Protein AF-A0A7C1FJ68-F1 (afdb_monomer_lite)

pLDDT: mean 93.21, std 5.94, range [65.44, 98.56]

Secondary structure (DSSP, 8-state):
-BS--TT---HHHHHHHHHHHHHHSS---HHHHHHHHHHHHHHHHHHHHTS--HHHHHHHHHT--SEEETTEEE-B-TTSPBPSPPEEEEEEETTEEEEEEEEPP-

Radius of gyration: 15.31 Å; chains: 1; bounding box: 37×24×38 Å

Sequence (106 aa):
TNHYAADDPRPEVQNWVARYKAKYGSVPDALATLGYDAANLLLNAIKTANSEDPVKVKDALAATKDFATVSGTISFDENHNPVNKDIVVLQVKEGKFVHVATLKPE

Structure (mmCIF, N/CA/C/O backbone):
data_AF-A0A7C1FJ68-F1
#
_entry.id   AF-A0A7C1FJ68-F1
#
loop_
_atom_site.group_PDB
_atom_site.id
_atom_site.type_symbol
_atom_site.label_atom_id
_atom_site.label_alt_id
_atom_site.label_comp_id
_atom_site.label_asym_id
_atom_site.label_entity_id
_atom_site.label_seq_id
_atom_site.pdbx_PDB_ins_code
_atom_site.Cartn_x
_atom_site.Cartn_y
_atom_site.Cartn_z
_atom_site.occupancy
_atom_site.B_iso_or_equiv
_atom_site.auth_seq_id
_atom_site.auth_comp_id
_atom_site.auth_asym_id
_atom_site.auth_atom_id
_atom_site.pdbx_PDB_model_num
ATOM 1 N N . THR A 1 1 ? -8.971 12.328 7.258 1.00 65.44 1 THR A N 1
ATOM 2 C CA . THR A 1 1 ? -9.366 11.143 6.467 1.00 65.44 1 THR A CA 1
ATOM 3 C C . THR A 1 1 ? -8.352 10.045 6.716 1.00 65.44 1 THR A C 1
ATOM 5 O O . THR A 1 1 ? -7.280 10.348 7.225 1.00 65.44 1 THR A O 1
ATOM 8 N N . ASN A 1 2 ? -8.692 8.785 6.461 1.00 81.56 2 ASN A N 1
ATOM 9 C CA . ASN A 1 2 ? -7.791 7.654 6.662 1.00 81.56 2 ASN A CA 1
ATOM 10 C C . ASN A 1 2 ? -7.708 6.797 5.385 1.00 81.56 2 ASN A C 1
ATOM 12 O O . ASN A 1 2 ? -8.533 6.944 4.488 1.00 81.56 2 ASN A O 1
ATOM 16 N N . HIS A 1 3 ? -6.713 5.919 5.292 1.00 82.69 3 HIS A N 1
ATOM 17 C CA . HIS A 1 3 ? -6.480 5.040 4.135 1.00 82.69 3 HIS A CA 1
ATOM 18 C C . HIS A 1 3 ? -6.941 3.599 4.374 1.00 82.69 3 HIS A C 1
ATOM 20 O O . HIS A 1 3 ? -6.774 2.740 3.516 1.00 82.69 3 HIS A O 1
ATOM 26 N N . TYR A 1 4 ? -7.415 3.318 5.585 1.00 87.75 4 TYR A N 1
ATOM 27 C CA . TYR A 1 4 ? -7.591 1.975 6.105 1.00 87.75 4 TYR A CA 1
ATOM 28 C C . TYR A 1 4 ? -8.482 2.012 7.353 1.00 87.75 4 TYR A C 1
ATOM 30 O O . TYR A 1 4 ? -8.424 2.971 8.129 1.00 87.75 4 TYR A O 1
ATOM 38 N N . ALA A 1 5 ? -9.268 0.956 7.555 1.00 89.50 5 ALA A N 1
ATOM 39 C CA . ALA A 1 5 ? -9.998 0.687 8.789 1.00 89.50 5 ALA A CA 1
ATOM 40 C C . ALA A 1 5 ? -9.684 -0.740 9.249 1.00 89.50 5 ALA A C 1
ATOM 42 O O . ALA A 1 5 ? -9.784 -1.676 8.461 1.00 89.50 5 ALA A O 1
ATOM 43 N N . ALA A 1 6 ? -9.302 -0.925 10.514 1.00 90.94 6 ALA A N 1
ATOM 44 C CA . ALA A 1 6 ? -8.939 -2.251 11.025 1.00 90.94 6 ALA A CA 1
ATOM 45 C C . ALA A 1 6 ? -10.139 -3.197 11.203 1.00 90.94 6 ALA A C 1
ATOM 47 O O . ALA A 1 6 ? -9.966 -4.407 11.348 1.00 90.94 6 ALA A O 1
ATOM 48 N N . ASP A 1 7 ? -11.342 -2.640 11.214 1.00 89.19 7 ASP A N 1
ATOM 49 C CA . ASP A 1 7 ? -12.631 -3.321 11.263 1.00 89.19 7 ASP A CA 1
ATOM 50 C C . ASP A 1 7 ? -13.243 -3.555 9.867 1.00 89.19 7 ASP A C 1
ATOM 52 O O . ASP A 1 7 ? -14.346 -4.087 9.780 1.00 89.19 7 ASP A O 1
ATOM 56 N N . ASP A 1 8 ? -12.534 -3.227 8.777 1.00 89.69 8 ASP A N 1
ATOM 57 C CA . ASP A 1 8 ? -12.961 -3.562 7.412 1.00 89.69 8 ASP A CA 1
ATOM 58 C C . ASP A 1 8 ? -13.101 -5.093 7.260 1.00 89.69 8 ASP A C 1
ATOM 60 O O . ASP A 1 8 ? -12.128 -5.818 7.497 1.00 89.69 8 ASP A O 1
ATOM 64 N N . PRO A 1 9 ? -14.281 -5.618 6.875 1.00 90.31 9 PRO A N 1
ATOM 65 C CA . PRO A 1 9 ? -14.548 -7.055 6.872 1.00 90.31 9 PRO A CA 1
ATOM 66 C C . PRO A 1 9 ? -13.802 -7.827 5.775 1.00 90.31 9 PRO A C 1
ATOM 68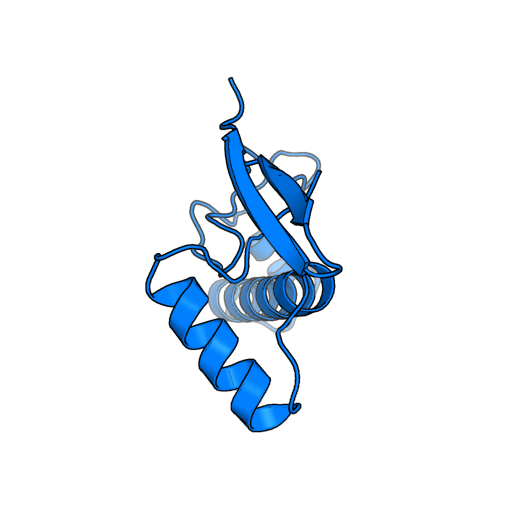 O O . PRO A 1 9 ? -13.859 -9.059 5.765 1.00 90.31 9 PRO A O 1
ATOM 71 N N . ARG A 1 10 ? -13.125 -7.147 4.841 1.00 91.56 10 ARG A N 1
ATOM 72 C CA . ARG A 1 10 ? -12.388 -7.801 3.757 1.00 91.56 10 ARG A CA 1
ATOM 73 C C . ARG A 1 10 ? -11.320 -8.770 4.303 1.00 91.56 10 ARG A C 1
ATOM 75 O O . ARG A 1 10 ? -10.561 -8.403 5.209 1.00 91.56 10 ARG A O 1
ATOM 82 N N . PRO A 1 11 ? -11.216 -10.006 3.772 1.00 94.69 11 PRO A N 1
ATOM 83 C CA . PRO A 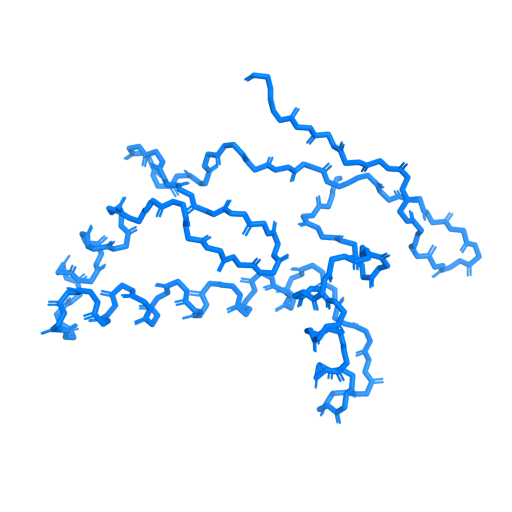1 11 ? -10.308 -11.022 4.308 1.00 94.69 11 PRO A CA 1
ATOM 84 C C . PRO A 1 11 ? -8.838 -10.596 4.348 1.00 94.69 11 PRO A C 1
ATOM 86 O O . PRO A 1 11 ? -8.130 -10.925 5.297 1.00 94.69 11 PRO A O 1
ATOM 89 N N . GLU A 1 12 ? -8.360 -9.856 3.348 1.00 93.88 12 GLU A N 1
ATOM 90 C CA . GLU A 1 12 ? -6.986 -9.356 3.292 1.00 93.88 12 GLU A CA 1
ATOM 91 C C . GLU A 1 12 ? -6.661 -8.411 4.457 1.00 93.88 12 GLU A C 1
ATOM 93 O O . GLU A 1 12 ? -5.570 -8.495 5.030 1.00 93.88 12 GLU A O 1
ATOM 98 N N . VAL A 1 13 ? -7.630 -7.590 4.877 1.00 94.94 13 VAL A N 1
ATOM 99 C CA . VAL A 1 13 ? -7.502 -6.694 6.030 1.00 94.94 13 VAL A CA 1
ATOM 100 C C . VAL A 1 13 ? -7.502 -7.495 7.326 1.00 94.94 13 VAL A C 1
ATOM 102 O O . VAL A 1 13 ? -6.590 -7.346 8.139 1.00 94.94 13 VAL A O 1
ATOM 105 N N . GLN A 1 14 ? -8.467 -8.396 7.511 1.00 96.81 14 GLN A N 1
ATOM 106 C CA . GLN A 1 14 ? -8.558 -9.183 8.745 1.00 96.81 14 GLN A CA 1
ATOM 107 C C . GLN A 1 14 ? -7.339 -10.101 8.938 1.00 96.81 14 GLN A C 1
ATOM 109 O O . GLN A 1 14 ? -6.805 -10.212 10.046 1.00 96.81 14 GLN A O 1
ATOM 114 N N . ASN A 1 15 ? -6.813 -10.677 7.853 1.00 97.12 15 ASN A N 1
ATOM 115 C CA . ASN A 1 15 ? -5.572 -11.451 7.876 1.00 97.12 15 ASN A CA 1
ATOM 116 C C . ASN A 1 15 ? -4.354 -10.584 8.228 1.00 97.12 15 ASN A C 1
ATOM 118 O O . ASN A 1 15 ? -3.498 -11.011 9.009 1.00 97.12 15 ASN A O 1
ATOM 122 N N . TRP A 1 16 ? -4.262 -9.367 7.683 1.00 97.44 16 TRP A N 1
ATOM 123 C CA . TRP A 1 16 ? -3.217 -8.410 8.045 1.00 97.44 16 TRP A CA 1
ATOM 124 C C . TRP A 1 16 ? -3.275 -8.036 9.530 1.00 97.44 16 TRP A C 1
ATOM 126 O O . TRP A 1 16 ? -2.265 -8.155 10.227 1.00 97.44 16 TRP A O 1
ATOM 136 N N . VAL A 1 17 ? -4.457 -7.671 10.037 1.00 97.44 17 VAL A N 1
ATOM 137 C CA . VAL A 1 17 ? -4.681 -7.331 11.450 1.00 97.44 17 VAL A CA 1
ATOM 138 C C . VAL A 1 17 ? -4.248 -8.470 12.363 1.00 97.44 17 VAL A C 1
ATOM 140 O O . VAL A 1 17 ? -3.534 -8.230 13.338 1.00 97.44 17 VAL A O 1
ATOM 143 N N . ALA A 1 18 ? -4.651 -9.706 12.055 1.00 98.06 18 ALA A N 1
ATOM 144 C CA . ALA A 1 18 ? -4.294 -10.878 12.847 1.00 98.06 18 ALA A CA 1
ATOM 145 C C . ALA A 1 18 ? -2.774 -11.103 12.878 1.00 98.06 18 ALA A C 1
ATOM 147 O O . ALA A 1 18 ? -2.192 -11.252 13.954 1.00 98.06 18 ALA A O 1
ATOM 148 N N . ARG A 1 19 ? -2.111 -11.064 11.713 1.00 98.31 19 ARG A N 1
ATOM 149 C CA . ARG A 1 19 ? -0.654 -11.250 11.603 1.00 98.31 19 ARG A CA 1
ATOM 150 C C . ARG A 1 19 ? 0.128 -10.148 12.310 1.00 98.31 19 ARG A C 1
ATOM 152 O O . ARG A 1 19 ? 1.108 -10.439 12.994 1.00 98.31 19 ARG A O 1
ATOM 159 N N . TYR A 1 20 ? -0.298 -8.896 12.162 1.00 98.25 20 TYR A N 1
ATOM 160 C CA . TYR A 1 20 ? 0.358 -7.761 12.799 1.00 98.25 20 TYR A CA 1
ATOM 161 C C . TYR A 1 20 ? 0.207 -7.819 14.323 1.00 98.25 20 TYR A C 1
ATOM 163 O O . TYR A 1 20 ? 1.206 -7.724 15.033 1.00 98.25 20 TYR A O 1
ATOM 171 N N . LYS A 1 21 ? -1.007 -8.086 14.832 1.00 97.81 21 LYS A N 1
ATOM 172 C CA . LYS A 1 21 ? -1.256 -8.283 16.270 1.00 97.81 21 LYS A CA 1
ATOM 173 C C . LYS A 1 21 ? -0.418 -9.414 16.851 1.00 97.81 21 LYS A C 1
ATOM 175 O O . LYS A 1 21 ? 0.183 -9.231 17.903 1.00 97.81 21 LYS A O 1
ATOM 180 N N . ALA A 1 22 ? -0.346 -10.555 16.167 1.00 98.44 22 ALA A N 1
ATOM 181 C CA . ALA A 1 22 ? 0.449 -11.693 16.623 1.00 98.44 22 ALA A CA 1
ATOM 182 C C . ALA A 1 22 ? 1.946 -11.356 16.736 1.00 98.44 22 ALA A C 1
ATOM 184 O O . ALA A 1 22 ? 2.622 -11.861 17.627 1.00 98.4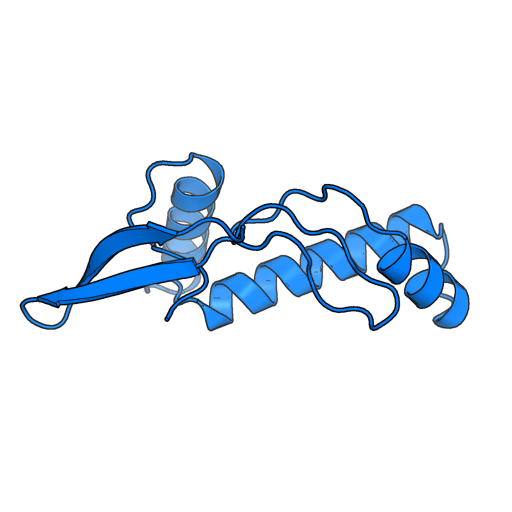4 22 ALA A O 1
ATOM 185 N N . LYS A 1 23 ? 2.463 -10.494 15.851 1.00 98.19 23 LYS A N 1
ATOM 186 C CA . LYS A 1 23 ? 3.880 -10.116 15.826 1.00 98.19 23 LYS A CA 1
ATOM 187 C C . LYS A 1 23 ? 4.230 -8.957 16.764 1.00 98.19 23 LYS A C 1
ATOM 189 O O . LYS A 1 23 ? 5.313 -8.964 17.339 1.00 98.19 23 LYS A O 1
ATOM 194 N N . TYR A 1 24 ? 3.354 -7.961 16.883 1.00 97.81 24 TYR A N 1
ATOM 195 C CA . TYR A 1 24 ? 3.665 -6.680 17.531 1.00 97.81 24 TYR A CA 1
ATOM 196 C C . TYR A 1 24 ? 2.794 -6.364 18.755 1.00 97.81 24 TYR A C 1
ATOM 198 O O . TYR A 1 24 ? 3.046 -5.378 19.439 1.00 97.81 24 TYR A O 1
ATOM 206 N N . GLY A 1 25 ? 1.770 -7.170 19.048 1.00 97.12 25 GLY A N 1
ATOM 207 C CA . GLY A 1 25 ? 0.900 -6.991 20.216 1.00 97.12 25 GLY A CA 1
ATOM 208 C C . GLY A 1 25 ? -0.103 -5.834 20.116 1.00 97.12 25 GLY A C 1
ATOM 209 O O . GLY A 1 25 ? -0.806 -5.559 21.085 1.00 97.12 25 GLY A O 1
ATOM 210 N N . SER A 1 26 ? -0.206 -5.160 18.967 1.00 95.38 26 SER A N 1
ATOM 211 C CA . SER A 1 26 ? -1.108 -4.022 18.748 1.00 95.38 26 SER A CA 1
ATOM 212 C C . SER A 1 26 ? -1.879 -4.137 17.430 1.00 95.38 26 SER A C 1
ATOM 214 O O . SER A 1 26 ? -1.530 -4.922 16.551 1.00 95.38 26 SER A O 1
ATOM 216 N N . VAL A 1 27 ? -2.978 -3.387 17.298 1.00 94.56 27 VAL A N 1
ATOM 217 C CA . VAL A 1 27 ? -3.698 -3.236 16.020 1.00 94.56 27 VAL A CA 1
ATOM 218 C C . VAL A 1 27 ? -2.837 -2.356 15.102 1.00 94.56 27 VAL A C 1
ATOM 220 O O . VAL A 1 27 ? -2.387 -1.309 15.570 1.00 94.56 27 VAL A O 1
ATOM 223 N N . PRO A 1 28 ? -2.612 -2.723 13.827 1.00 95.69 28 PRO A N 1
ATOM 224 C CA . PRO A 1 28 ? -1.900 -1.844 12.909 1.00 95.69 28 PRO A CA 1
ATOM 225 C C . PRO A 1 28 ? -2.724 -0.585 12.653 1.00 95.69 28 PRO A C 1
ATOM 227 O O . PRO A 1 28 ? -3.928 -0.663 12.395 1.00 95.69 28 PRO A O 1
ATOM 230 N N . ASP A 1 29 ? -2.069 0.568 12.695 1.00 92.62 29 ASP A N 1
ATOM 231 C CA . ASP A 1 29 ? -2.647 1.800 12.184 1.00 92.62 29 ASP A CA 1
ATOM 232 C C . ASP A 1 29 ? -2.461 1.898 10.660 1.00 92.62 29 ASP A C 1
ATOM 234 O O . ASP A 1 29 ? -1.967 0.985 9.982 1.00 92.62 29 ASP A O 1
ATOM 238 N N . ALA A 1 30 ? -2.887 3.023 10.097 1.00 92.31 30 ALA A N 1
ATOM 239 C CA . ALA A 1 30 ? -2.778 3.252 8.669 1.00 92.31 30 ALA A CA 1
ATOM 240 C C . ALA A 1 30 ? -1.330 3.385 8.190 1.00 92.31 30 ALA A C 1
ATOM 242 O O . ALA A 1 30 ? -1.034 2.947 7.086 1.00 92.31 30 ALA A O 1
ATOM 243 N N . LEU A 1 31 ? -0.417 3.931 8.996 1.00 94.25 31 LEU A N 1
ATOM 244 C CA . LEU A 1 31 ? 0.978 4.111 8.591 1.00 94.25 31 LEU A CA 1
ATOM 245 C C . LEU A 1 31 ? 1.719 2.773 8.558 1.00 94.25 31 LEU A C 1
ATOM 247 O O . LEU A 1 31 ? 2.426 2.493 7.592 1.00 94.25 31 LEU A O 1
ATOM 251 N N . ALA A 1 32 ? 1.492 1.910 9.551 1.00 96.56 32 ALA A N 1
ATOM 252 C CA . ALA A 1 32 ? 1.998 0.539 9.542 1.00 96.56 32 ALA A CA 1
ATOM 253 C C . ALA A 1 32 ? 1.487 -0.239 8.318 1.00 96.56 32 ALA A C 1
ATOM 255 O O . ALA A 1 32 ? 2.246 -0.956 7.663 1.00 96.56 32 ALA A O 1
ATOM 256 N N . THR A 1 33 ? 0.207 -0.060 7.984 1.00 96.69 33 THR A N 1
ATOM 257 C CA . THR A 1 33 ? -0.423 -0.696 6.819 1.00 96.69 33 THR A CA 1
ATOM 258 C C . THR A 1 33 ? 0.155 -0.168 5.502 1.00 96.69 33 THR A C 1
ATOM 260 O O . THR A 1 33 ? 0.533 -0.955 4.640 1.00 96.69 33 THR A O 1
ATOM 263 N N . LEU A 1 34 ? 0.317 1.150 5.358 1.00 96.25 34 LEU A N 1
ATOM 264 C CA . LEU A 1 34 ? 0.924 1.756 4.168 1.00 96.25 34 LEU A CA 1
ATOM 265 C C . LEU A 1 34 ? 2.392 1.353 3.994 1.00 96.25 34 LEU A C 1
ATOM 267 O O . LEU A 1 34 ? 2.825 1.123 2.869 1.00 96.25 34 LEU A O 1
ATOM 271 N N . GLY A 1 35 ? 3.149 1.221 5.086 1.00 97.69 35 GLY A N 1
ATOM 272 C CA . GLY A 1 35 ? 4.520 0.712 5.037 1.00 97.69 35 GLY A CA 1
ATOM 273 C C . GLY A 1 35 ? 4.589 -0.731 4.527 1.00 97.69 35 GLY A C 1
ATOM 274 O O . GLY A 1 35 ? 5.451 -1.056 3.710 1.00 97.69 35 GLY A O 1
ATOM 275 N N . TYR A 1 36 ? 3.656 -1.588 4.956 1.00 97.62 36 TYR A N 1
ATOM 276 C CA . TYR A 1 36 ? 3.543 -2.958 4.450 1.00 97.62 36 TYR A CA 1
ATOM 277 C C . TYR A 1 36 ? 3.204 -2.991 2.956 1.00 97.62 36 TYR A C 1
ATOM 279 O O . TYR A 1 36 ? 3.853 -3.701 2.186 1.00 97.62 36 TYR A O 1
ATOM 287 N N . ASP A 1 37 ? 2.233 -2.185 2.537 1.00 97.38 37 ASP A N 1
ATOM 288 C CA . ASP A 1 37 ? 1.829 -2.071 1.137 1.00 97.38 37 ASP A CA 1
ATOM 289 C C . ASP A 1 37 ? 2.975 -1.566 0.249 1.00 97.38 37 ASP A C 1
ATOM 291 O O . ASP A 1 37 ? 3.247 -2.155 -0.798 1.00 97.38 37 ASP A O 1
ATOM 295 N N . ALA A 1 38 ? 3.699 -0.533 0.691 1.00 97.44 38 ALA A N 1
ATOM 296 C CA . ALA A 1 38 ? 4.842 0.027 -0.027 1.00 97.44 38 ALA A CA 1
ATOM 297 C C . ALA A 1 38 ? 5.967 -1.001 -0.217 1.00 97.44 38 ALA A C 1
ATOM 299 O O . ALA A 1 38 ? 6.543 -1.099 -1.302 1.00 97.44 38 ALA A O 1
ATOM 300 N N . ALA A 1 39 ? 6.251 -1.811 0.807 1.00 98.12 39 ALA A N 1
ATOM 301 C CA . ALA A 1 39 ? 7.232 -2.884 0.697 1.00 98.12 39 ALA A CA 1
ATOM 302 C C . ALA A 1 39 ? 6.806 -3.939 -0.339 1.00 98.12 39 ALA A C 1
ATOM 304 O O . ALA A 1 39 ? 7.616 -4.338 -1.175 1.00 98.12 39 ALA A O 1
ATOM 305 N N . ASN A 1 40 ? 5.537 -4.362 -0.333 1.00 97.69 40 ASN A N 1
ATOM 306 C CA . ASN A 1 40 ? 5.033 -5.335 -1.309 1.00 97.69 40 ASN A CA 1
ATOM 307 C C . ASN A 1 40 ? 5.036 -4.781 -2.742 1.00 97.69 40 ASN A C 1
ATOM 309 O O . ASN A 1 40 ? 5.387 -5.512 -3.666 1.00 97.69 40 ASN A O 1
ATOM 313 N N . LEU A 1 41 ? 4.703 -3.499 -2.925 1.00 97.50 41 LEU A N 1
ATOM 314 C CA . LEU A 1 41 ? 4.795 -2.811 -4.216 1.00 97.50 41 LEU A CA 1
ATOM 315 C C . LEU A 1 41 ? 6.230 -2.814 -4.752 1.00 97.50 41 LEU A C 1
ATOM 317 O O . LEU A 1 41 ? 6.458 -3.201 -5.897 1.00 97.50 41 LEU A O 1
ATOM 321 N N . LEU A 1 42 ? 7.207 -2.450 -3.916 1.00 97.75 42 LEU A N 1
ATOM 322 C CA . LEU A 1 42 ? 8.617 -2.459 -4.304 1.00 97.75 42 LEU A CA 1
ATOM 323 C C . LEU A 1 42 ? 9.099 -3.871 -4.662 1.00 97.75 42 LEU A C 1
ATOM 325 O O . LEU A 1 42 ? 9.744 -4.062 -5.691 1.00 97.75 42 LEU A O 1
ATOM 329 N N . LEU A 1 43 ? 8.755 -4.875 -3.850 1.00 97.94 43 LEU A N 1
ATOM 330 C CA . LEU A 1 43 ? 9.102 -6.272 -4.125 1.00 97.94 43 LEU A CA 1
ATOM 331 C C . LEU A 1 43 ? 8.479 -6.767 -5.437 1.00 97.94 43 LEU A C 1
ATOM 333 O O . LEU A 1 43 ? 9.138 -7.466 -6.209 1.00 97.94 43 LEU A O 1
ATOM 337 N N . ASN A 1 44 ? 7.232 -6.384 -5.718 1.00 97.75 44 ASN A N 1
ATOM 338 C CA . ASN A 1 44 ? 6.577 -6.700 -6.981 1.00 97.75 44 ASN A CA 1
ATOM 339 C C . ASN A 1 44 ? 7.271 -6.025 -8.173 1.00 97.75 44 ASN A C 1
ATOM 341 O O . ASN A 1 44 ? 7.477 -6.670 -9.201 1.00 97.75 44 ASN A O 1
ATOM 345 N N . ALA A 1 45 ? 7.676 -4.761 -8.036 1.00 98.12 45 ALA A N 1
ATOM 346 C CA . ALA A 1 45 ? 8.402 -4.038 -9.076 1.00 98.12 45 ALA A CA 1
ATOM 347 C C . ALA A 1 45 ? 9.768 -4.676 -9.369 1.00 98.12 45 ALA A C 1
ATOM 349 O O . ALA A 1 45 ? 10.090 -4.906 -10.532 1.00 98.12 45 ALA A O 1
ATOM 350 N N . ILE A 1 46 ? 10.526 -5.057 -8.333 1.00 98.50 46 ILE A N 1
ATOM 351 C CA . ILE A 1 46 ? 11.797 -5.791 -8.473 1.00 98.50 46 ILE A CA 1
ATOM 352 C C . ILE A 1 46 ? 11.582 -7.110 -9.218 1.00 98.50 46 ILE A C 1
ATOM 354 O O . ILE A 1 46 ? 12.296 -7.420 -10.174 1.00 98.50 46 ILE A O 1
ATOM 358 N N . LYS A 1 47 ? 10.554 -7.873 -8.826 1.00 98.12 47 LYS A N 1
ATOM 359 C CA . LYS A 1 47 ? 10.200 -9.133 -9.488 1.00 98.12 47 LYS A CA 1
ATOM 360 C C . LYS A 1 47 ? 9.818 -8.924 -10.955 1.00 98.12 47 LYS A C 1
ATOM 362 O O . LYS A 1 47 ? 10.245 -9.694 -11.808 1.00 98.12 47 LYS A O 1
ATOM 367 N N . THR A 1 48 ? 9.033 -7.891 -11.247 1.00 97.94 48 THR A N 1
ATOM 368 C CA . THR A 1 48 ? 8.549 -7.576 -12.601 1.00 97.94 48 THR A CA 1
ATOM 369 C C . THR A 1 48 ? 9.681 -7.095 -13.506 1.00 97.94 48 THR A C 1
ATOM 371 O O . THR A 1 48 ? 9.774 -7.521 -14.653 1.00 97.94 48 THR A O 1
ATOM 374 N N . ALA A 1 49 ? 10.584 -6.263 -12.980 1.00 98.38 49 ALA A N 1
ATOM 375 C CA . ALA A 1 49 ? 11.782 -5.816 -13.683 1.00 98.38 49 ALA A CA 1
ATOM 376 C C . ALA A 1 49 ? 12.791 -6.952 -13.925 1.00 98.38 49 ALA A C 1
ATOM 378 O O . ALA A 1 49 ? 13.675 -6.808 -14.772 1.00 98.38 49 ALA A O 1
ATOM 379 N N . ASN A 1 50 ? 12.682 -8.050 -13.161 1.00 98.12 50 ASN A N 1
ATOM 380 C CA . ASN A 1 50 ? 13.645 -9.149 -13.117 1.00 98.12 50 ASN A CA 1
ATOM 381 C C . ASN A 1 50 ? 15.089 -8.633 -12.975 1.00 98.12 50 ASN A C 1
ATOM 383 O O . ASN A 1 50 ? 15.998 -9.026 -13.707 1.00 98.12 50 ASN A O 1
ATOM 387 N N . SER A 1 51 ? 15.261 -7.644 -12.099 1.00 97.56 51 SER A N 1
ATOM 388 C CA . SER A 1 51 ? 16.478 -6.850 -11.991 1.00 97.56 51 SER A CA 1
ATOM 389 C C . SER A 1 51 ? 16.484 -6.077 -10.677 1.00 97.56 51 SER A C 1
ATOM 391 O O . SER A 1 51 ? 15.436 -5.643 -10.205 1.00 97.56 51 SER A O 1
ATOM 393 N N . GLU A 1 52 ? 17.675 -5.851 -10.131 1.00 95.25 52 GLU A N 1
ATOM 394 C CA . GLU A 1 52 ? 17.912 -4.937 -9.005 1.00 95.25 52 GLU A CA 1
ATOM 395 C C . GLU A 1 52 ? 18.361 -3.534 -9.451 1.00 95.25 52 GLU A C 1
ATOM 397 O O . GLU A 1 52 ? 18.493 -2.632 -8.628 1.00 95.25 52 GLU A O 1
ATOM 402 N N . ASP A 1 53 ? 18.560 -3.329 -10.759 1.00 98.31 53 ASP A N 1
ATOM 403 C CA . ASP A 1 53 ? 18.829 -2.009 -11.338 1.00 98.31 53 ASP A CA 1
ATOM 404 C C . ASP A 1 53 ? 17.718 -0.999 -10.972 1.00 98.31 53 ASP A C 1
ATOM 406 O O . ASP A 1 53 ? 16.549 -1.222 -11.313 1.00 98.31 53 ASP A O 1
ATOM 410 N N . PRO A 1 54 ? 18.056 0.131 -10.327 1.00 97.69 54 PRO A N 1
ATOM 411 C CA . PRO A 1 54 ? 17.067 1.061 -9.796 1.00 97.69 54 PRO A CA 1
ATOM 412 C C . PRO A 1 54 ? 16.245 1.760 -10.882 1.00 97.69 54 PRO A C 1
ATOM 414 O O . PRO A 1 54 ? 15.092 2.107 -10.629 1.00 97.69 54 PRO A O 1
ATOM 417 N N . VAL A 1 55 ? 16.791 1.955 -12.088 1.00 98.19 55 VAL A N 1
ATOM 418 C CA . VAL A 1 55 ? 16.055 2.568 -13.201 1.00 98.19 55 VAL A CA 1
ATOM 419 C C . VAL A 1 55 ? 14.972 1.608 -13.675 1.00 98.19 55 VAL A C 1
ATOM 421 O O . VAL A 1 55 ? 13.806 1.996 -13.739 1.00 98.19 55 VAL A O 1
ATOM 424 N N . LYS A 1 56 ? 15.330 0.335 -13.889 1.00 98.56 56 LYS A N 1
ATOM 425 C CA . LYS A 1 56 ? 14.369 -0.703 -14.294 1.00 98.56 56 LYS A CA 1
ATOM 426 C C . LYS A 1 56 ? 13.293 -0.941 -13.238 1.00 98.56 56 LYS A C 1
ATOM 428 O O . LYS A 1 56 ? 12.125 -1.097 -13.583 1.00 98.56 56 LYS A O 1
ATOM 433 N N . VAL A 1 57 ? 13.666 -0.951 -11.957 1.00 98.44 57 VAL A N 1
ATOM 434 C CA . VAL A 1 57 ? 12.712 -1.114 -10.848 1.00 98.44 57 VAL A CA 1
ATOM 435 C C . VAL A 1 57 ? 11.760 0.075 -10.769 1.00 98.44 57 VAL A C 1
ATOM 437 O O . VAL A 1 57 ? 10.557 -0.124 -10.628 1.00 98.44 57 VAL A O 1
ATOM 440 N N . LYS A 1 58 ? 12.269 1.306 -10.897 1.00 97.69 58 LYS A N 1
ATOM 441 C CA . LYS A 1 58 ? 11.446 2.522 -10.912 1.00 97.69 58 LYS A CA 1
ATOM 442 C C . LYS A 1 58 ? 10.466 2.516 -12.090 1.00 97.69 58 LYS A C 1
ATOM 444 O O . LYS A 1 58 ? 9.296 2.824 -11.887 1.00 97.69 58 LYS A O 1
ATOM 449 N N . ASP A 1 59 ? 10.908 2.121 -13.285 1.00 98.00 59 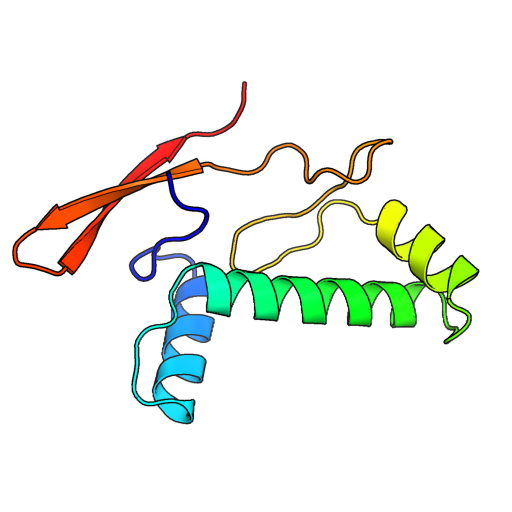ASP A N 1
ATOM 450 C CA . ASP A 1 59 ? 10.033 2.018 -14.461 1.00 98.00 59 ASP A CA 1
ATOM 451 C C . ASP A 1 59 ? 8.953 0.934 -14.274 1.00 98.00 59 ASP A C 1
ATOM 453 O O . ASP A 1 59 ? 7.780 1.171 -14.558 1.00 98.00 59 ASP A O 1
ATOM 457 N N . ALA A 1 60 ? 9.312 -0.232 -13.723 1.00 98.12 60 ALA A N 1
ATOM 458 C CA . ALA A 1 60 ? 8.351 -1.292 -13.409 1.00 98.12 60 ALA A CA 1
ATOM 459 C C . ALA A 1 60 ? 7.349 -0.875 -12.321 1.00 98.12 60 ALA A C 1
ATOM 461 O O . ALA A 1 60 ? 6.167 -1.206 -12.408 1.00 98.12 60 ALA A O 1
ATOM 462 N N . LEU A 1 61 ? 7.803 -0.126 -11.313 1.00 97.62 61 LEU A N 1
ATOM 463 C CA . LEU A 1 61 ? 6.942 0.411 -10.266 1.00 97.62 61 LEU A CA 1
ATOM 464 C C . LEU A 1 61 ? 5.932 1.405 -10.851 1.00 97.62 61 LEU A C 1
ATOM 466 O O . LEU A 1 61 ? 4.740 1.256 -10.598 1.00 97.62 61 LEU A O 1
ATOM 470 N N . ALA A 1 62 ? 6.388 2.355 -11.674 1.00 97.44 62 ALA A N 1
ATOM 471 C CA . ALA A 1 62 ? 5.526 3.328 -12.349 1.00 97.44 62 ALA A CA 1
ATOM 472 C C . ALA A 1 62 ? 4.506 2.661 -13.291 1.00 97.44 62 ALA A C 1
ATOM 474 O O . ALA A 1 62 ? 3.386 3.140 -13.434 1.00 97.44 62 ALA A O 1
ATOM 475 N N . ALA A 1 63 ? 4.858 1.517 -13.885 1.00 97.25 63 ALA A N 1
ATOM 476 C CA . ALA A 1 63 ? 3.962 0.729 -14.730 1.00 97.25 63 ALA A CA 1
ATOM 477 C C . ALA A 1 63 ? 2.952 -0.140 -13.950 1.00 97.25 63 ALA A C 1
ATOM 479 O O . ALA A 1 63 ? 2.163 -0.856 -14.574 1.00 97.25 63 ALA A O 1
ATOM 480 N N . THR A 1 64 ? 2.962 -0.111 -12.612 1.00 96.88 64 THR A N 1
ATOM 481 C CA . THR A 1 64 ? 2.048 -0.911 -11.784 1.00 96.88 64 THR A CA 1
ATOM 482 C C . THR A 1 64 ? 0.595 -0.528 -12.051 1.00 96.88 64 THR A C 1
ATOM 484 O O . THR A 1 64 ? 0.215 0.641 -11.952 1.00 96.88 64 THR A O 1
ATOM 487 N N . LYS A 1 65 ? -0.226 -1.541 -12.341 1.00 95.38 65 LYS A N 1
ATOM 488 C CA . LYS A 1 65 ? -1.674 -1.414 -12.508 1.00 95.38 65 LYS A CA 1
ATOM 489 C C . LYS A 1 65 ? -2.394 -2.477 -11.701 1.00 95.38 65 LYS A C 1
ATOM 491 O O . LYS A 1 65 ? -1.980 -3.635 -11.691 1.00 95.38 65 LYS A O 1
ATOM 496 N N . ASP A 1 66 ? -3.466 -2.051 -11.054 1.00 94.38 66 ASP A N 1
ATOM 497 C CA . ASP A 1 66 ? -4.433 -2.873 -10.339 1.00 94.38 66 ASP A CA 1
ATOM 498 C C . ASP A 1 66 ? -3.791 -3.831 -9.321 1.00 94.38 66 ASP A C 1
ATOM 500 O O . ASP A 1 66 ? -4.232 -4.964 -9.120 1.00 94.38 66 ASP A O 1
ATOM 504 N N . PHE A 1 67 ? -2.723 -3.376 -8.657 1.00 95.38 67 PHE A N 1
ATOM 505 C CA . PHE A 1 67 ? -2.012 -4.186 -7.677 1.00 95.38 67 PHE A CA 1
ATOM 506 C C . PHE A 1 67 ? -2.756 -4.189 -6.344 1.00 95.38 67 PHE A C 1
ATOM 508 O O . PHE A 1 67 ? -2.928 -3.145 -5.712 1.00 95.38 67 PHE A O 1
ATOM 515 N N . ALA A 1 68 ? -3.188 -5.370 -5.907 1.00 94.19 68 ALA A N 1
ATOM 516 C CA . ALA A 1 68 ? -3.899 -5.538 -4.648 1.00 94.19 68 ALA A CA 1
ATOM 517 C C . ALA A 1 68 ? -2.961 -5.346 -3.445 1.00 94.19 68 ALA A C 1
ATOM 519 O O . ALA A 1 68 ? -1.957 -6.047 -3.296 1.00 94.19 68 ALA A O 1
ATOM 520 N N . THR A 1 69 ? -3.326 -4.429 -2.555 1.00 94.69 69 THR A N 1
ATOM 521 C CA . THR A 1 69 ? -2.674 -4.190 -1.267 1.00 94.69 69 THR A CA 1
ATOM 522 C C . THR A 1 69 ? -3.697 -4.256 -0.129 1.00 94.69 69 THR A C 1
ATOM 524 O O . THR A 1 69 ? -4.891 -4.458 -0.356 1.00 94.69 69 THR A O 1
ATOM 527 N N . VAL A 1 70 ? -3.261 -4.106 1.125 1.00 95.75 70 VAL A N 1
ATOM 528 C CA . VAL A 1 70 ? -4.191 -4.107 2.266 1.00 95.75 70 VAL A CA 1
ATOM 529 C C . VAL A 1 70 ? -5.052 -2.839 2.268 1.00 95.75 70 VAL A C 1
ATOM 531 O O . VAL A 1 70 ? -6.257 -2.897 2.522 1.00 95.75 70 VAL A O 1
ATOM 534 N N . SER A 1 71 ? -4.455 -1.686 1.950 1.00 93.06 71 SER A N 1
ATOM 535 C CA . SER A 1 71 ? -5.153 -0.393 1.880 1.00 93.06 71 SER A CA 1
ATOM 536 C C . SER A 1 71 ? -5.944 -0.160 0.586 1.00 93.06 71 SER A C 1
ATOM 538 O O . SER A 1 71 ? -6.406 0.956 0.353 1.00 93.06 71 SER A O 1
ATOM 540 N N . GLY A 1 72 ? -6.132 -1.195 -0.238 1.00 91.12 72 GLY A N 1
ATOM 541 C CA . GLY A 1 72 ?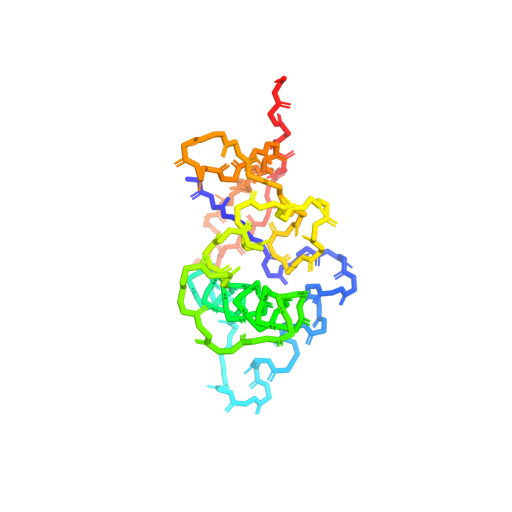 -6.915 -1.135 -1.470 1.00 91.12 72 GLY A CA 1
ATOM 542 C C . GLY A 1 72 ? -6.113 -1.565 -2.692 1.00 91.12 72 GLY A C 1
ATOM 543 O O . GLY A 1 72 ? -5.089 -2.226 -2.584 1.00 91.12 72 GLY A O 1
ATOM 544 N N . THR A 1 73 ? -6.603 -1.215 -3.875 1.00 93.06 73 THR A N 1
ATOM 545 C CA . THR A 1 73 ? -5.900 -1.490 -5.134 1.00 93.06 73 THR A CA 1
ATOM 546 C C . THR A 1 73 ? -5.085 -0.266 -5.542 1.00 93.06 73 THR A C 1
ATOM 548 O O . THR A 1 73 ? -5.555 0.859 -5.382 1.00 93.06 73 THR A O 1
ATOM 551 N N . ILE A 1 74 ? -3.865 -0.473 -6.042 1.00 94.81 74 ILE A N 1
ATOM 552 C CA . ILE A 1 74 ? -2.943 0.597 -6.432 1.00 94.81 74 ILE A CA 1
ATOM 553 C C . ILE A 1 74 ? -2.639 0.532 -7.931 1.00 94.81 74 ILE A C 1
ATOM 555 O O . ILE A 1 74 ? -2.166 -0.480 -8.449 1.00 94.81 74 ILE A O 1
ATOM 559 N N . SER A 1 75 ? -2.858 1.672 -8.578 1.00 95.38 75 SER A N 1
ATOM 560 C CA . SER A 1 75 ? -2.394 2.045 -9.916 1.00 95.38 75 SER A CA 1
ATOM 561 C C . SER A 1 75 ? -1.782 3.443 -9.818 1.00 95.38 75 SER A C 1
ATOM 563 O O . SER A 1 75 ? -2.214 4.214 -8.960 1.00 95.38 75 SER A O 1
ATOM 565 N N . PHE A 1 76 ? -0.816 3.791 -10.669 1.00 95.94 76 PHE A N 1
ATOM 566 C CA . PHE A 1 76 ? -0.171 5.112 -10.646 1.00 95.94 76 PHE A CA 1
ATOM 567 C C . PHE A 1 76 ? -0.534 5.979 -11.860 1.00 95.94 76 PHE A C 1
ATOM 569 O O . PHE A 1 76 ? -0.711 5.461 -12.964 1.00 95.94 76 PHE A O 1
ATOM 576 N N . ASP A 1 77 ? -0.635 7.295 -11.649 1.00 94.88 77 ASP A N 1
ATOM 577 C CA . ASP A 1 77 ? -0.632 8.291 -12.727 1.00 94.88 77 ASP A CA 1
ATOM 578 C C . ASP A 1 77 ? 0.800 8.636 -13.189 1.00 94.88 77 ASP A C 1
ATOM 580 O O . ASP A 1 77 ? 1.797 8.133 -12.662 1.00 94.88 77 ASP A O 1
ATOM 584 N N . GLU A 1 78 ? 0.909 9.532 -14.172 1.00 95.00 78 GLU A N 1
ATOM 585 C CA . GLU A 1 78 ? 2.189 10.010 -14.720 1.00 95.00 78 GLU A CA 1
ATOM 586 C C . GLU A 1 78 ? 3.062 10.753 -13.692 1.00 95.00 78 GLU A C 1
ATOM 588 O O . GLU A 1 78 ? 4.273 10.857 -13.871 1.00 95.00 78 GLU A O 1
ATOM 593 N N . ASN A 1 79 ? 2.467 11.237 -12.597 1.00 95.88 79 ASN A N 1
ATOM 594 C CA . ASN A 1 79 ? 3.160 11.901 -11.492 1.00 95.88 79 ASN A CA 1
ATOM 595 C C . ASN A 1 79 ? 3.492 10.932 -10.344 1.00 95.88 79 ASN A C 1
ATOM 597 O O . ASN A 1 79 ? 3.955 11.364 -9.288 1.00 95.88 79 ASN A O 1
ATOM 601 N N . HIS A 1 80 ? 3.259 9.632 -10.543 1.00 93.44 80 HIS A N 1
ATOM 602 C CA . HIS A 1 80 ? 3.428 8.569 -9.555 1.00 93.44 80 HIS A CA 1
ATOM 603 C C . HIS A 1 80 ? 2.497 8.685 -8.335 1.00 93.44 80 HIS A C 1
ATOM 605 O O . HIS A 1 80 ? 2.802 8.159 -7.260 1.00 93.44 80 HIS A O 1
ATOM 611 N N . ASN A 1 81 ? 1.337 9.327 -8.488 1.00 94.12 81 ASN A N 1
ATOM 612 C CA . ASN A 1 81 ? 0.295 9.311 -7.467 1.00 94.12 81 ASN A CA 1
ATOM 613 C C . ASN A 1 81 ? -0.579 8.064 -7.619 1.00 94.12 81 ASN A C 1
ATOM 615 O O . ASN A 1 81 ? -0.978 7.735 -8.739 1.00 94.12 81 ASN A O 1
ATOM 619 N N . PRO A 1 82 ? -0.940 7.388 -6.513 1.00 92.12 82 PRO A N 1
ATOM 620 C CA . PRO A 1 82 ? -1.990 6.384 -6.540 1.00 92.12 82 PRO A CA 1
ATOM 621 C C . PRO A 1 82 ? -3.310 6.980 -7.043 1.00 92.12 82 PRO A C 1
ATOM 623 O O . PRO A 1 82 ? -3.819 7.935 -6.452 1.00 92.12 82 PRO A O 1
ATOM 626 N N . VAL A 1 83 ? -3.881 6.401 -8.095 1.00 92.25 83 VAL A N 1
ATOM 627 C CA . VAL A 1 83 ? -5.190 6.798 -8.633 1.00 92.25 83 VAL A CA 1
ATOM 628 C C . VAL A 1 83 ? -6.308 5.931 -8.071 1.00 92.25 83 VAL A C 1
ATOM 630 O O . VAL A 1 83 ? -6.079 4.798 -7.651 1.00 92.25 83 VAL A O 1
ATOM 633 N N . ASN A 1 84 ? -7.531 6.465 -8.089 1.00 84.94 84 ASN A N 1
ATOM 634 C CA . ASN A 1 84 ? -8.753 5.756 -7.700 1.00 84.94 84 ASN A CA 1
ATOM 635 C C . ASN A 1 84 ? -8.715 5.147 -6.287 1.00 84.94 84 ASN A C 1
ATOM 637 O O . ASN A 1 84 ? -9.323 4.109 -6.031 1.00 84.94 84 ASN A O 1
ATOM 641 N N . LYS A 1 85 ? -7.984 5.785 -5.362 1.00 85.62 85 LYS A N 1
ATOM 642 C CA . LYS A 1 85 ? -7.864 5.301 -3.989 1.00 85.62 85 LYS A CA 1
ATOM 643 C C . LYS A 1 85 ? -9.061 5.732 -3.145 1.00 85.62 85 LYS A C 1
ATOM 645 O O . LYS A 1 85 ? -9.340 6.922 -3.011 1.00 85.62 85 LYS A O 1
ATOM 650 N N . ASP A 1 86 ? -9.694 4.756 -2.512 1.00 86.44 86 ASP A N 1
ATOM 651 C CA . ASP A 1 86 ? -10.783 4.981 -1.572 1.00 86.44 86 ASP A CA 1
ATOM 652 C C . ASP A 1 86 ? -10.326 5.770 -0.331 1.00 86.44 86 ASP A C 1
ATOM 654 O O . ASP A 1 86 ? -9.223 5.593 0.201 1.00 86.44 86 ASP A O 1
ATOM 658 N N . ILE A 1 87 ? -11.218 6.627 0.165 1.00 87.62 87 ILE A N 1
ATOM 659 C CA . ILE A 1 87 ? -11.041 7.393 1.396 1.00 87.62 87 ILE A CA 1
ATOM 660 C C . ILE A 1 87 ? -11.856 6.745 2.507 1.00 87.62 87 ILE A C 1
ATOM 662 O O . ILE A 1 87 ? -13.073 6.608 2.408 1.00 87.62 87 ILE A O 1
ATOM 666 N N . VAL A 1 88 ? -11.204 6.431 3.620 1.00 88.56 88 VAL A N 1
ATOM 667 C CA . VAL A 1 88 ? -11.862 5.892 4.809 1.00 88.56 88 VAL A CA 1
ATOM 668 C C . VAL A 1 88 ? -12.184 7.020 5.791 1.00 88.56 88 VAL A C 1
ATOM 670 O O . VAL A 1 88 ? -11.307 7.778 6.221 1.00 88.56 88 VAL A O 1
ATOM 673 N N . VAL A 1 89 ? -13.452 7.116 6.186 1.00 88.88 89 VAL A N 1
ATOM 674 C CA . VAL A 1 89 ? -13.934 8.020 7.234 1.00 88.88 89 VAL A CA 1
ATOM 675 C C . VAL A 1 89 ? -14.103 7.227 8.522 1.00 88.88 89 VAL A C 1
ATOM 677 O O . VAL A 1 89 ? -14.875 6.270 8.582 1.00 88.88 89 VAL A O 1
ATOM 680 N N . LEU A 1 90 ? -13.377 7.644 9.558 1.00 89.00 90 LEU A N 1
ATOM 681 C CA . LEU A 1 90 ? -13.433 7.051 10.891 1.00 89.00 90 LEU A CA 1
ATOM 682 C C . LEU A 1 90 ? -13.957 8.072 11.896 1.00 89.00 90 LEU A C 1
ATOM 684 O O . LEU A 1 90 ? -13.632 9.258 11.813 1.00 89.00 90 LEU A O 1
ATOM 688 N N . GLN A 1 91 ? -14.703 7.593 12.885 1.00 89.88 91 GLN A N 1
ATOM 689 C CA . GLN A 1 91 ? -15.110 8.364 14.054 1.00 89.88 91 GLN A CA 1
ATOM 690 C C . GLN A 1 91 ? -14.406 7.822 15.295 1.00 89.88 91 GLN A C 1
ATOM 692 O O . GLN A 1 91 ? -14.301 6.612 15.473 1.00 89.88 91 GLN A O 1
ATOM 697 N N . VAL A 1 92 ? -13.963 8.711 16.185 1.00 90.75 92 VAL A N 1
ATOM 698 C CA . VAL A 1 92 ? -13.501 8.302 17.515 1.00 90.75 92 VAL A CA 1
ATOM 699 C C . VAL A 1 92 ? -14.712 8.166 18.438 1.00 90.75 92 VAL A C 1
ATOM 701 O O . VAL A 1 92 ? -15.410 9.148 18.689 1.00 90.75 92 VAL A O 1
ATOM 704 N N . LYS A 1 93 ? -14.956 6.958 18.952 1.00 90.88 93 LYS A N 1
ATOM 705 C CA . LYS A 1 93 ? -15.938 6.669 20.008 1.00 90.88 93 LYS A CA 1
ATOM 706 C C . LYS A 1 93 ? -15.233 5.956 21.154 1.00 90.88 93 LYS A C 1
ATOM 708 O O . LYS A 1 93 ? -14.570 4.951 20.924 1.00 90.88 93 LYS A O 1
ATOM 713 N N . GLU A 1 94 ? -15.342 6.491 22.370 1.00 91.56 94 GLU A N 1
ATOM 714 C CA . GLU A 1 94 ? -14.742 5.893 23.579 1.00 91.56 94 GLU A CA 1
ATOM 715 C C . GLU A 1 94 ? -13.238 5.578 23.424 1.00 91.56 94 GLU A C 1
ATOM 717 O O . GLU A 1 94 ? -12.744 4.531 23.839 1.00 91.56 94 GLU A O 1
ATOM 722 N N . GLY A 1 95 ? -12.502 6.473 22.755 1.00 87.00 95 GLY A N 1
ATOM 723 C CA . GLY A 1 95 ? -11.067 6.307 22.500 1.00 87.00 95 GLY A CA 1
ATOM 724 C C . GLY A 1 95 ? -10.712 5.283 21.414 1.00 87.00 95 GLY A C 1
ATOM 725 O O . GLY A 1 95 ? -9.533 5.005 21.214 1.00 87.00 95 GLY A O 1
ATOM 726 N N . LYS A 1 96 ? -11.696 4.731 20.695 1.00 83.94 96 LYS A N 1
ATOM 727 C CA . LYS A 1 96 ? -11.496 3.780 19.594 1.00 83.94 96 LYS A CA 1
ATOM 728 C C . LYS A 1 96 ? -11.926 4.390 18.268 1.00 83.94 96 LYS A C 1
ATOM 730 O O . LYS A 1 96 ? -12.943 5.077 18.196 1.00 83.94 96 LYS A O 1
ATOM 735 N N . PHE A 1 97 ? -11.168 4.112 17.214 1.00 86.12 97 PHE A N 1
ATOM 736 C CA . PHE A 1 97 ? -11.597 4.410 15.852 1.00 86.12 97 PHE A CA 1
ATOM 737 C C . PHE A 1 97 ? -12.654 3.396 15.411 1.00 86.12 97 PHE A C 1
ATOM 739 O O . PHE A 1 97 ? -12.443 2.194 15.547 1.00 86.12 97 PHE A O 1
ATOM 746 N N . VAL A 1 98 ? -13.768 3.895 14.887 1.00 86.88 98 VAL A N 1
ATOM 747 C CA . VAL A 1 98 ? -14.881 3.112 14.340 1.00 86.88 98 VAL A CA 1
ATOM 748 C C . VAL A 1 98 ? -15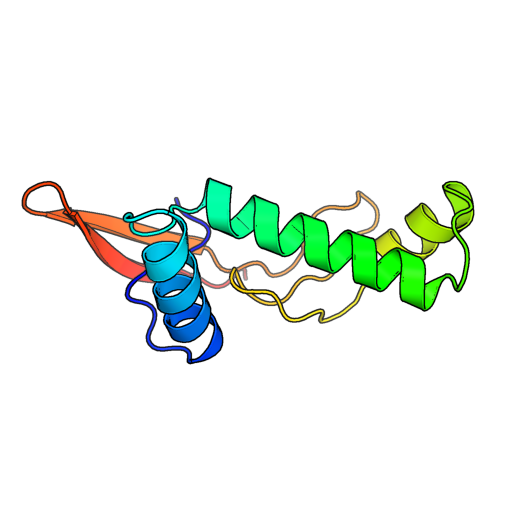.080 3.522 12.887 1.00 86.88 98 VAL A C 1
ATOM 750 O O . VAL A 1 98 ? -15.135 4.724 12.599 1.00 86.88 98 VAL A O 1
ATOM 753 N N . HIS A 1 99 ? -15.179 2.549 11.978 1.00 88.38 99 HIS A N 1
ATOM 754 C CA . HIS A 1 99 ? -15.506 2.814 10.578 1.00 88.38 99 HIS A CA 1
ATOM 755 C C . HIS A 1 99 ? -16.891 3.453 10.433 1.00 88.38 99 HIS A C 1
ATOM 757 O O . HIS A 1 99 ? -17.855 3.033 11.071 1.00 88.38 99 HIS A O 1
ATOM 763 N N . VAL A 1 100 ? -16.978 4.508 9.618 1.00 88.44 100 VAL A N 1
ATOM 764 C CA . VAL A 1 100 ? -18.239 5.204 9.315 1.00 88.44 100 VAL A CA 1
ATOM 765 C C . VAL A 1 100 ? -18.618 5.013 7.856 1.00 88.44 100 VAL A C 1
ATOM 767 O O . VAL A 1 100 ? -19.754 4.660 7.553 1.00 88.44 100 VAL A O 1
ATOM 770 N N . ALA A 1 101 ? -17.683 5.288 6.948 1.00 87.06 101 ALA A N 1
ATOM 771 C CA . ALA A 1 101 ? -17.914 5.206 5.515 1.00 87.06 101 ALA A CA 1
ATOM 772 C C . ALA A 1 101 ? -16.599 5.036 4.753 1.00 87.06 101 ALA A C 1
ATOM 774 O O . ALA A 1 101 ? -15.537 5.468 5.209 1.00 87.06 101 ALA A O 1
ATOM 775 N N . THR A 1 102 ? -16.703 4.466 3.556 1.00 87.00 102 THR A N 1
ATOM 776 C CA . THR A 1 102 ? -15.644 4.470 2.546 1.00 87.00 102 THR A CA 1
ATOM 777 C C . THR A 1 102 ? -16.158 5.247 1.340 1.00 87.00 102 THR A C 1
ATOM 779 O O . THR A 1 102 ? -17.197 4.899 0.781 1.00 87.00 102 THR A O 1
ATOM 782 N N . LEU A 1 103 ? -15.465 6.322 0.976 1.00 87.44 103 LEU A N 1
ATOM 783 C CA . LEU A 1 103 ? -15.807 7.183 -0.151 1.00 87.44 103 LEU A CA 1
ATOM 784 C C . LEU A 1 103 ? -14.915 6.817 -1.332 1.00 87.44 103 LEU A C 1
ATOM 786 O O . LEU A 1 103 ? -13.691 6.811 -1.197 1.00 87.44 103 LEU A O 1
ATOM 790 N N . LYS A 1 104 ? -15.531 6.528 -2.474 1.00 84.88 104 LYS A N 1
ATOM 791 C CA . LYS A 1 104 ? -14.809 6.305 -3.725 1.00 84.88 104 LYS A CA 1
ATOM 792 C C . LYS A 1 104 ? -14.571 7.651 -4.418 1.00 84.88 104 LYS A C 1
ATOM 794 O O . LYS A 1 104 ? -15.458 8.502 -4.341 1.00 84.88 104 LYS A O 1
ATOM 799 N N . PRO A 1 105 ? -13.410 7.864 -5.051 1.00 78.69 105 PRO A N 1
ATOM 800 C CA . PRO A 1 105 ? -13.206 9.022 -5.917 1.00 78.69 105 PRO A CA 1
ATOM 801 C C . PRO A 1 105 ? -14.184 8.995 -7.106 1.00 78.69 105 PRO A C 1
ATOM 803 O O . PRO A 1 105 ? -14.562 7.911 -7.559 1.00 78.69 105 PRO A O 1
ATOM 806 N N . GLU A 1 106 ? -14.621 10.183 -7.542 1.00 66.75 106 GLU A N 1
ATOM 807 C CA . GLU A 1 106 ? -15.520 10.393 -8.695 1.00 66.75 106 GLU A CA 1
ATOM 808 C C . GLU A 1 106 ? -14.824 10.166 -10.042 1.00 66.75 106 GLU A C 1
ATOM 810 O O . GLU A 1 106 ? -13.622 10.507 -10.154 1.00 66.75 106 GLU A O 1
#

Foldseek 3Di:
DALDDCPPPDPQSVVVQVVCCVVPVDGDGRVNQVVQQVVVLLVVLCVVLVDPPPVSSVVSSQCDAQCDGNSGTFHQDPVRDGPFGKDWDWDQDPNDTDTDDIHTDD